Protein AF-A0A9E5DGK9-F1 (afdb_monomer)

Sequence (131 aa):
MGESNEKYISLLPILASVEAIFLTGTFAAGIGTLLFTSFPFSSSLEADMMSLHVSFAMLSAVFGIVLFTASMKFGDRVLKILGSLLFAFIGIAGAGGLTFYGTLDPSFSFMMSLGFFGAYFCVIGYLFYTI

Foldseek 3Di:
DPPVQVVLLVVLLVLLVVLLVLLVQLVVLVVVLVCCVVDVDDPVVNVVSVVSNVVSLVVNQVSLVVQQVSQVPDPDPLSNVLSVQLNVLSVQLVVLVVVCVVPVDCVSVVSNVSSSVSNNVSSVVSNVVSD

Secondary structure (DSSP, 8-state):
--HHHHHHHHHHHHHHHHHHHHHHHHHHHHHHHHHTTTS---HHHHHHHHHHHHHHHHHHHHHHHHHHHHHHTSS-HHHHHHHHHHHHHHHHHHHHHHHHHHH--HHH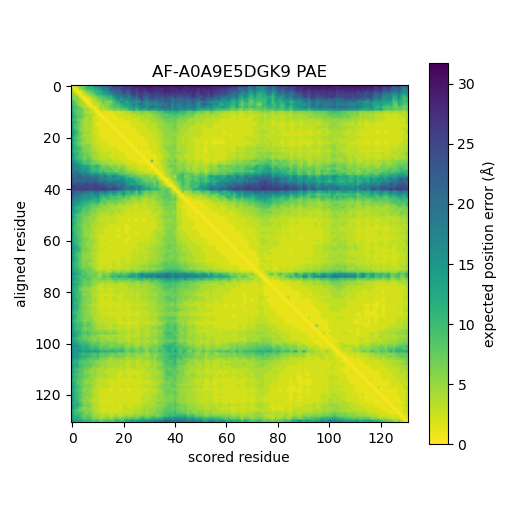HHHHHHHHHHHHHHHHHHHHHH-

Structure (mmCIF, N/CA/C/O backbone):
data_AF-A0A9E5DGK9-F1
#
_entry.id   AF-A0A9E5DGK9-F1
#
loop_
_atom_site.group_PDB
_atom_site.id
_atom_site.type_symbol
_atom_site.label_atom_id
_atom_site.label_alt_id
_atom_site.label_comp_id
_atom_site.label_asym_id
_atom_site.label_entity_id
_atom_site.label_seq_id
_atom_site.pdbx_PDB_ins_code
_atom_site.Cartn_x
_atom_site.Cartn_y
_atom_site.Cartn_z
_atom_site.occupancy
_atom_site.B_iso_or_equiv
_atom_site.auth_seq_id
_atom_site.auth_comp_id
_atom_site.auth_asym_id
_atom_site.auth_atom_id
_atom_site.pdbx_PDB_model_num
ATOM 1 N N . MET A 1 1 ? -9.431 3.873 30.768 1.00 51.44 1 MET A N 1
ATOM 2 C CA . MET A 1 1 ? -9.355 3.042 29.542 1.00 51.44 1 MET A CA 1
ATOM 3 C C . MET A 1 1 ? -10.075 3.665 28.328 1.00 51.44 1 MET A C 1
ATOM 5 O O . MET A 1 1 ? -10.033 3.059 27.270 1.00 51.44 1 MET A O 1
ATOM 9 N N . GLY A 1 2 ? -10.688 4.862 28.435 1.00 53.34 2 GLY A N 1
ATOM 10 C CA . GLY A 1 2 ? -11.443 5.503 27.337 1.00 53.34 2 GLY A CA 1
ATOM 11 C C . GLY A 1 2 ? -10.625 6.384 26.377 1.00 53.34 2 GLY A C 1
ATOM 12 O O . GLY A 1 2 ? -10.843 6.327 25.176 1.00 53.34 2 GLY A O 1
ATOM 13 N N . GLU A 1 3 ? -9.617 7.110 26.868 1.00 48.34 3 GLU A N 1
ATOM 14 C CA . GLU A 1 3 ? -8.863 8.110 26.077 1.00 48.34 3 GLU A CA 1
ATOM 15 C C . GLU A 1 3 ? -7.992 7.515 24.953 1.00 48.34 3 GLU A C 1
ATOM 17 O O . GLU A 1 3 ? -7.789 8.115 23.901 1.00 48.34 3 GLU A O 1
ATOM 22 N N . SER A 1 4 ? -7.478 6.300 25.166 1.00 57.19 4 SER A N 1
ATOM 23 C CA . SER A 1 4 ? -6.695 5.572 24.163 1.00 57.19 4 SER A CA 1
ATOM 24 C C . SER A 1 4 ? -7.545 5.257 22.933 1.00 57.19 4 SER A C 1
ATOM 26 O O . SER A 1 4 ? -7.076 5.406 21.813 1.00 57.19 4 SER A O 1
ATOM 28 N N . ASN A 1 5 ? -8.789 4.816 23.129 1.00 60.44 5 ASN A N 1
ATOM 29 C CA . ASN A 1 5 ? -9.602 4.261 22.050 1.00 60.44 5 ASN A CA 1
ATOM 30 C C . ASN A 1 5 ? -10.052 5.348 21.057 1.00 60.44 5 ASN A C 1
ATOM 32 O O . ASN A 1 5 ? -9.961 5.139 19.853 1.00 60.44 5 ASN A O 1
ATOM 36 N N . GLU A 1 6 ? -10.425 6.539 21.536 1.00 61.72 6 GLU A N 1
ATOM 37 C CA . GLU A 1 6 ? -10.800 7.676 20.672 1.00 61.72 6 GLU A CA 1
ATOM 38 C C . GLU A 1 6 ? -9.642 8.174 19.795 1.00 61.72 6 GLU A C 1
ATOM 40 O O . GLU A 1 6 ? -9.816 8.456 18.605 1.00 61.72 6 GLU A O 1
ATOM 45 N N . LYS A 1 7 ? -8.427 8.232 20.356 1.00 62.94 7 LYS A N 1
ATOM 46 C CA . LYS A 1 7 ? -7.231 8.638 19.606 1.00 62.94 7 LYS A CA 1
ATOM 47 C C . LYS A 1 7 ? -6.919 7.681 18.465 1.00 62.94 7 LYS A C 1
ATOM 49 O O . LYS A 1 7 ? -6.507 8.118 17.400 1.00 62.94 7 LYS A O 1
ATOM 54 N N . TYR A 1 8 ? -7.111 6.382 18.669 1.00 63.22 8 TYR A N 1
ATOM 55 C CA . TYR A 1 8 ? -6.884 5.417 17.602 1.00 63.22 8 TYR A CA 1
ATOM 56 C C . TYR A 1 8 ? -8.030 5.398 16.571 1.00 63.22 8 TYR A C 1
ATOM 58 O O . TYR A 1 8 ? -7.757 5.155 15.395 1.00 63.22 8 TYR A O 1
ATOM 66 N N . ILE A 1 9 ? -9.278 5.702 16.968 1.00 66.75 9 ILE A N 1
ATOM 67 C CA . ILE A 1 9 ? -10.437 5.757 16.048 1.00 66.75 9 ILE A CA 1
ATOM 68 C C . ILE A 1 9 ? -10.265 6.897 15.049 1.00 66.75 9 ILE A C 1
ATOM 70 O O . ILE A 1 9 ? -10.534 6.722 13.870 1.00 66.75 9 ILE A O 1
ATOM 74 N N . SER A 1 10 ? -9.735 8.034 15.495 1.00 73.94 10 SER A N 1
ATOM 75 C CA . SER A 1 10 ? -9.413 9.160 14.609 1.00 73.94 10 SER A CA 1
ATOM 76 C C . SER A 1 10 ? -8.182 8.920 13.723 1.00 73.94 10 SER A C 1
ATOM 78 O O . SER A 1 10 ? -8.046 9.552 12.679 1.00 73.94 10 SER A O 1
ATOM 80 N N . LEU A 1 11 ? -7.287 8.002 14.103 1.00 84.50 11 LEU A N 1
ATOM 81 C CA . LEU A 1 11 ? -5.994 7.799 13.439 1.00 84.50 11 LEU A CA 1
ATOM 82 C C . LEU A 1 11 ? -6.039 6.710 12.353 1.00 84.50 11 LEU A C 1
ATOM 84 O O . LEU A 1 11 ? -5.386 6.851 11.320 1.00 84.50 11 LEU A O 1
ATOM 88 N N . LEU A 1 12 ? -6.840 5.655 12.538 1.00 87.12 12 LEU A N 1
ATOM 89 C CA . LEU A 1 12 ? -7.063 4.614 11.525 1.00 87.12 12 LEU A CA 1
ATOM 90 C C . LEU A 1 12 ? -7.566 5.126 10.165 1.00 87.12 12 LEU A C 1
ATOM 92 O O . LEU A 1 12 ? -6.961 4.742 9.165 1.00 87.12 12 LEU A O 1
ATOM 96 N N . PRO A 1 13 ? -8.608 5.973 10.075 1.00 88.38 13 PRO A N 1
ATOM 97 C CA . PRO A 1 13 ? -9.088 6.465 8.787 1.00 88.38 13 PRO A CA 1
ATOM 98 C C . PRO A 1 13 ? -8.037 7.328 8.083 1.00 88.38 13 PRO A C 1
ATOM 100 O O . PRO A 1 13 ? -7.933 7.286 6.859 1.00 88.38 13 PRO A O 1
ATOM 103 N N . ILE A 1 14 ? -7.198 8.053 8.834 1.00 90.62 14 ILE A N 1
ATOM 104 C CA . ILE A 1 14 ? -6.075 8.818 8.271 1.00 90.62 14 ILE A CA 1
ATOM 105 C C . ILE A 1 14 ? -5.037 7.863 7.675 1.00 90.62 14 ILE A C 1
ATOM 107 O O . ILE A 1 14 ? -4.649 8.027 6.521 1.00 90.62 14 ILE A O 1
ATOM 111 N N . LEU A 1 15 ? -4.616 6.842 8.427 1.00 91.38 15 LEU A N 1
ATOM 112 C CA . LEU A 1 15 ? -3.659 5.843 7.938 1.00 91.38 15 LEU A CA 1
ATOM 113 C C . LEU A 1 15 ? -4.197 5.078 6.724 1.00 91.38 15 LEU A C 1
ATOM 115 O O . LEU A 1 15 ? -3.470 4.894 5.753 1.00 91.38 15 LEU A O 1
ATOM 119 N N . ALA A 1 16 ? -5.468 4.677 6.757 1.00 92.12 16 ALA A N 1
ATOM 120 C CA . ALA A 1 16 ? -6.127 4.012 5.640 1.00 92.12 16 ALA A CA 1
ATOM 121 C C . ALA A 1 16 ? -6.233 4.931 4.413 1.00 92.12 16 ALA A C 1
ATOM 123 O O . ALA A 1 16 ? -6.000 4.485 3.296 1.00 92.12 16 ALA A O 1
ATOM 124 N N . SER A 1 17 ? -6.500 6.226 4.600 1.00 92.88 17 SER A N 1
ATOM 125 C CA . SER A 1 17 ? -6.532 7.193 3.494 1.00 92.88 17 SER A CA 1
ATOM 126 C C . SER A 1 17 ? -5.158 7.355 2.844 1.00 92.88 17 SER A C 1
ATOM 128 O O . SER A 1 17 ? -5.049 7.371 1.620 1.00 92.88 17 SER A O 1
ATOM 130 N N . VAL A 1 18 ? -4.097 7.442 3.651 1.00 94.25 18 VAL A N 1
ATOM 131 C CA . VAL A 1 18 ? -2.720 7.533 3.145 1.00 94.25 18 VAL A CA 1
ATOM 132 C C . VAL A 1 18 ? -2.327 6.256 2.397 1.00 94.25 18 VAL A C 1
ATOM 134 O O . VAL A 1 18 ? -1.802 6.334 1.288 1.00 94.25 18 VAL A O 1
ATOM 137 N N . GLU A 1 19 ? -2.651 5.083 2.942 1.00 93.88 19 GLU A N 1
ATOM 138 C CA . GLU A 1 19 ? -2.396 3.805 2.272 1.00 93.88 19 GLU A CA 1
ATOM 139 C C . GLU A 1 19 ? -3.175 3.679 0.951 1.00 93.88 19 GLU A C 1
ATOM 141 O O . GLU A 1 19 ? -2.635 3.213 -0.053 1.00 93.88 19 GLU A O 1
ATOM 146 N N . ALA A 1 20 ? -4.420 4.167 0.899 1.00 94.00 20 ALA A N 1
ATOM 147 C CA . ALA A 1 20 ? -5.212 4.190 -0.329 1.00 94.00 20 ALA A CA 1
ATOM 148 C C . ALA A 1 20 ? -4.542 5.035 -1.421 1.00 94.00 20 ALA A C 1
ATOM 150 O O . ALA A 1 20 ? -4.549 4.643 -2.591 1.00 94.00 20 ALA A O 1
ATOM 151 N N . ILE A 1 21 ? -3.928 6.166 -1.056 1.00 94.75 21 ILE A N 1
ATOM 152 C CA . ILE A 1 21 ? -3.161 7.002 -1.990 1.00 94.75 21 ILE A CA 1
ATOM 153 C C . ILE A 1 21 ? -1.958 6.225 -2.530 1.00 94.75 21 ILE A C 1
ATOM 155 O O . ILE A 1 21 ? -1.728 6.23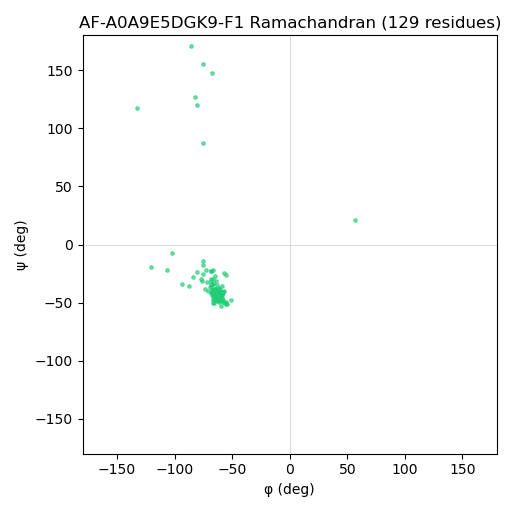5 -3.739 1.00 94.75 21 ILE A O 1
ATOM 159 N N . PHE A 1 22 ? -1.218 5.512 -1.677 1.00 94.81 22 PHE A N 1
ATOM 160 C CA . PHE A 1 22 ? -0.052 4.745 -2.119 1.00 94.81 22 PHE A CA 1
ATOM 161 C C . PHE A 1 22 ? -0.413 3.566 -3.015 1.00 94.81 22 PHE A C 1
ATOM 163 O O . PHE A 1 22 ? 0.214 3.378 -4.060 1.00 94.81 22 PHE A O 1
ATOM 170 N N . LEU A 1 23 ? -1.457 2.813 -2.676 1.00 94.12 23 LEU A N 1
ATOM 171 C CA . LEU A 1 23 ? -1.941 1.734 -3.532 1.00 94.12 23 LEU A CA 1
ATOM 172 C C . LEU A 1 23 ? -2.482 2.270 -4.865 1.00 94.12 23 LEU A C 1
ATOM 174 O O . LEU A 1 23 ? -2.211 1.688 -5.914 1.00 94.12 23 LEU A O 1
ATOM 178 N N . THR A 1 24 ? -3.175 3.415 -4.851 1.00 93.44 24 THR A N 1
ATOM 179 C CA . THR A 1 24 ? -3.640 4.079 -6.081 1.00 93.44 24 THR A CA 1
ATOM 180 C C . THR A 1 24 ? -2.460 4.527 -6.945 1.00 93.44 24 THR A C 1
ATOM 182 O O . THR A 1 24 ? -2.467 4.293 -8.151 1.00 93.44 24 THR A O 1
ATOM 185 N N . GLY A 1 25 ? -1.424 5.121 -6.344 1.00 90.50 25 GLY A N 1
ATOM 186 C CA . GLY A 1 25 ? -0.196 5.511 -7.041 1.00 90.50 25 GLY A CA 1
ATOM 187 C C . GLY A 1 25 ? 0.531 4.313 -7.651 1.00 90.50 25 GLY A C 1
ATOM 188 O O . GLY A 1 25 ? 0.896 4.347 -8.825 1.00 90.50 25 GLY A O 1
ATOM 189 N N . THR A 1 26 ? 0.649 3.217 -6.895 1.00 91.81 26 THR A N 1
ATOM 190 C CA . THR A 1 26 ? 1.226 1.948 -7.371 1.00 91.81 26 THR A CA 1
ATOM 191 C C . THR A 1 26 ? 0.460 1.423 -8.585 1.00 91.81 26 THR A C 1
ATOM 193 O O . THR A 1 26 ? 1.062 1.075 -9.601 1.00 91.81 2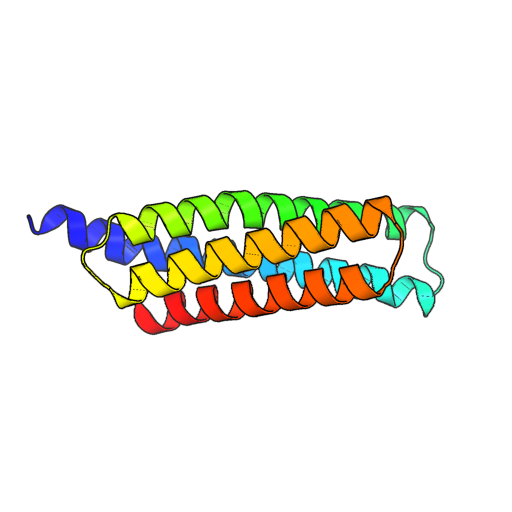6 THR A O 1
ATOM 196 N N . PHE A 1 27 ? -0.873 1.405 -8.511 1.00 89.44 27 PHE A N 1
ATOM 197 C CA . PHE A 1 27 ? -1.736 0.935 -9.591 1.00 89.44 27 PHE A CA 1
ATOM 198 C C . PHE A 1 27 ? -1.658 1.828 -10.835 1.00 89.44 27 PHE A C 1
ATOM 200 O O . PHE A 1 27 ? -1.472 1.324 -11.940 1.00 89.44 27 PHE A O 1
ATOM 207 N N . ALA A 1 28 ? -1.736 3.151 -10.665 1.00 89.31 28 ALA A N 1
ATOM 208 C CA . ALA A 1 28 ? -1.642 4.109 -11.764 1.00 89.31 28 ALA A CA 1
ATOM 209 C C . ALA A 1 28 ? -0.294 4.007 -12.492 1.00 89.31 28 ALA A C 1
ATOM 211 O O . ALA A 1 28 ? -0.257 3.966 -13.720 1.00 89.31 28 ALA A O 1
ATOM 212 N N . ALA A 1 29 ? 0.802 3.888 -11.740 1.00 87.62 29 ALA A N 1
ATOM 213 C CA . ALA A 1 29 ? 2.134 3.682 -12.296 1.00 87.62 29 ALA A CA 1
ATOM 214 C C . ALA A 1 29 ? 2.251 2.341 -13.030 1.00 87.62 29 ALA A C 1
ATOM 216 O O . ALA A 1 29 ? 2.807 2.291 -14.121 1.00 87.62 29 ALA A O 1
ATOM 217 N N . GLY A 1 30 ? 1.669 1.272 -12.474 1.00 83.88 30 GLY A N 1
ATOM 218 C CA . GLY A 1 30 ? 1.645 -0.053 -13.098 1.00 83.88 30 GLY A CA 1
ATOM 219 C C . GLY A 1 30 ? 0.814 -0.111 -14.386 1.00 83.88 30 GLY A C 1
ATOM 220 O O . GLY A 1 30 ? 1.179 -0.803 -15.327 1.00 83.88 30 GLY A O 1
ATOM 221 N N . ILE A 1 31 ? -0.281 0.646 -14.486 1.00 82.38 31 ILE A N 1
ATOM 222 C CA . ILE A 1 31 ? -0.983 0.822 -15.770 1.00 82.38 31 ILE A CA 1
ATOM 223 C C . ILE A 1 31 ? -0.125 1.640 -16.732 1.00 82.38 31 ILE A C 1
ATOM 225 O O . ILE A 1 31 ? -0.040 1.305 -17.913 1.00 82.38 31 ILE A O 1
ATOM 229 N N . GLY A 1 32 ? 0.522 2.694 -16.229 1.00 78.94 32 GLY A N 1
ATOM 230 C CA . GLY A 1 32 ? 1.449 3.512 -17.001 1.00 78.94 32 GLY A CA 1
ATOM 231 C C . GLY A 1 32 ? 2.490 2.654 -17.712 1.00 78.94 32 GLY A C 1
ATOM 232 O O . GLY A 1 32 ? 2.645 2.789 -18.921 1.00 78.94 32 GLY A O 1
ATOM 233 N N . THR A 1 33 ? 3.113 1.708 -17.002 1.00 73.31 33 THR A N 1
ATOM 234 C CA . THR A 1 33 ? 4.129 0.797 -17.558 1.00 73.31 33 THR A CA 1
ATOM 235 C C . THR A 1 33 ? 3.574 -0.116 -18.660 1.00 73.31 33 THR A C 1
ATOM 237 O O . THR A 1 33 ? 4.251 -0.360 -19.657 1.00 73.31 33 THR A O 1
ATOM 240 N N . LEU A 1 34 ? 2.312 -0.551 -18.563 1.00 72.62 34 LEU A N 1
ATOM 241 C CA . LEU A 1 34 ? 1.652 -1.343 -19.610 1.00 72.62 34 LEU A CA 1
ATOM 242 C C . LEU A 1 34 ? 1.383 -0.533 -20.886 1.00 72.62 34 LEU A C 1
ATOM 244 O O . LEU A 1 34 ? 1.511 -1.066 -21.991 1.00 72.62 34 LEU A O 1
ATOM 248 N N . LEU A 1 35 ? 1.044 0.753 -20.759 1.00 69.62 35 LEU A N 1
ATOM 249 C CA . LEU A 1 35 ? 0.734 1.614 -21.905 1.00 69.62 35 LEU A CA 1
ATOM 250 C C . LEU A 1 35 ? 1.948 1.869 -22.815 1.00 69.62 35 LEU A C 1
ATOM 252 O O . LEU A 1 35 ? 1.747 2.123 -24.003 1.00 69.62 35 LEU A O 1
ATOM 256 N N . PHE A 1 36 ? 3.186 1.716 -22.328 1.00 63.88 36 PHE A N 1
ATOM 257 C CA . PHE A 1 36 ? 4.399 1.848 -23.157 1.00 63.88 36 PHE A CA 1
ATOM 258 C C . PHE A 1 36 ? 4.521 0.774 -24.236 1.00 63.88 36 PHE A C 1
ATOM 260 O O . PHE A 1 36 ? 5.096 1.025 -25.291 1.00 63.88 36 PHE A O 1
ATOM 267 N N . THR A 1 37 ? 3.930 -0.404 -24.023 1.00 60.72 37 THR A N 1
ATOM 268 C CA . THR A 1 37 ? 3.884 -1.444 -25.065 1.00 60.72 37 THR A CA 1
ATOM 269 C C . THR A 1 37 ? 2.989 -1.048 -26.243 1.00 60.72 37 THR A C 1
ATOM 271 O O . T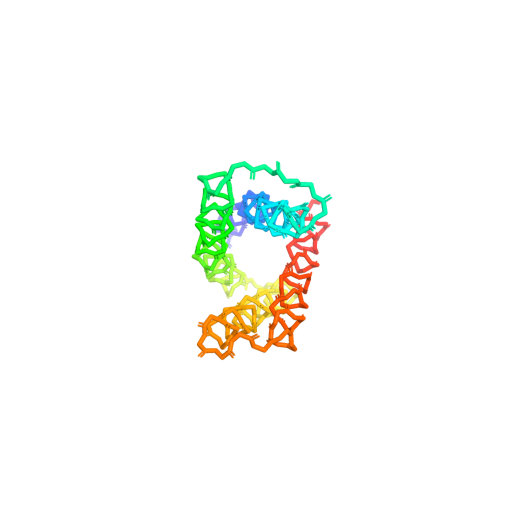HR A 1 37 ? 3.159 -1.559 -27.347 1.00 60.72 37 THR A O 1
ATOM 274 N N . SER A 1 38 ? 2.041 -0.131 -26.015 1.00 63.09 38 SER A N 1
ATOM 275 C CA . SER A 1 38 ? 1.030 0.296 -26.991 1.00 63.09 38 SER A CA 1
ATOM 276 C C . SER A 1 38 ? 1.283 1.698 -27.560 1.00 63.09 38 SER A C 1
ATOM 278 O O . SER A 1 38 ? 0.807 2.005 -28.651 1.00 63.09 38 SER A O 1
ATOM 280 N N . PHE A 1 39 ? 2.045 2.542 -26.857 1.00 63.31 39 PHE A N 1
ATOM 281 C CA . PHE A 1 39 ? 2.393 3.900 -27.272 1.00 63.31 39 PHE A CA 1
ATOM 282 C C . PHE A 1 39 ? 3.900 4.135 -27.079 1.00 63.31 39 PHE A C 1
ATOM 284 O O . PHE A 1 39 ? 4.375 4.081 -25.944 1.00 63.31 39 PHE A O 1
ATOM 291 N N . PRO A 1 40 ? 4.670 4.408 -28.150 1.00 58.41 40 PRO A N 1
ATOM 292 C CA . PRO A 1 40 ? 6.117 4.568 -28.057 1.00 58.41 40 PRO A CA 1
ATOM 293 C C . PRO A 1 40 ? 6.468 5.925 -27.429 1.00 58.41 40 PRO A C 1
ATOM 295 O O . PRO A 1 40 ? 6.651 6.926 -28.122 1.00 58.41 40 PRO A O 1
ATOM 298 N N . PHE A 1 41 ? 6.544 5.965 -26.102 1.00 61.38 41 PHE A N 1
ATOM 299 C CA . PHE A 1 41 ? 7.185 7.048 -25.354 1.00 61.38 41 PHE A CA 1
ATOM 300 C C . PHE A 1 41 ? 8.702 6.787 -25.231 1.00 61.38 41 PHE A C 1
ATOM 302 O O . PHE A 1 41 ? 9.193 5.724 -25.606 1.00 61.38 41 PHE A O 1
ATOM 309 N N . SER A 1 42 ? 9.478 7.759 -24.739 1.00 75.25 42 SER A N 1
ATOM 310 C CA . SER A 1 42 ? 10.930 7.597 -24.578 1.00 75.25 42 SER A CA 1
ATOM 311 C C . SER A 1 42 ? 11.280 6.563 -23.499 1.00 75.25 42 SER A C 1
ATOM 313 O O . SER A 1 42 ? 10.601 6.465 -22.478 1.00 75.25 42 SER A O 1
ATOM 315 N N . SER A 1 43 ? 12.397 5.851 -23.677 1.00 71.44 43 SER A N 1
ATOM 316 C CA . SER A 1 43 ? 12.919 4.860 -22.716 1.00 71.44 43 SER A CA 1
ATOM 317 C C . SER A 1 43 ? 13.179 5.427 -21.313 1.00 71.44 43 SER A C 1
ATOM 319 O O . SER A 1 43 ? 13.131 4.698 -20.326 1.00 71.44 43 SER A O 1
ATOM 321 N N . SER A 1 44 ? 13.415 6.737 -21.203 1.00 79.81 44 SER A N 1
ATOM 322 C CA . SER A 1 44 ? 13.514 7.436 -19.917 1.00 79.81 44 SER A CA 1
ATOM 323 C C . SER A 1 44 ? 12.197 7.411 -19.137 1.00 79.81 44 SER A C 1
ATOM 325 O O . SER A 1 44 ? 12.196 7.221 -17.929 1.00 79.81 44 SER A O 1
ATOM 327 N N . LEU A 1 45 ? 11.069 7.562 -19.833 1.00 76.62 45 LEU A N 1
ATOM 328 C CA . LEU A 1 45 ? 9.745 7.691 -19.230 1.00 76.62 45 LEU A CA 1
ATOM 329 C C . LEU A 1 45 ? 9.234 6.321 -18.745 1.00 76.62 45 LEU A C 1
ATOM 331 O O . LEU A 1 45 ? 8.576 6.236 -17.712 1.00 76.62 45 LEU A O 1
ATOM 335 N N . GLU A 1 46 ? 9.615 5.239 -19.430 1.00 78.12 46 GLU A N 1
ATOM 336 C CA . GLU A 1 46 ? 9.379 3.861 -18.976 1.00 78.12 46 GLU A CA 1
ATOM 337 C C . GLU A 1 46 ? 10.126 3.562 -17.665 1.00 78.12 46 GLU A C 1
ATOM 339 O O . GLU A 1 46 ? 9.532 3.069 -16.702 1.00 78.12 46 GLU A O 1
ATOM 344 N N . ALA A 1 47 ? 11.414 3.919 -17.598 1.00 80.25 47 ALA A N 1
ATOM 345 C CA . ALA A 1 47 ? 12.226 3.749 -16.395 1.00 80.25 47 ALA A CA 1
ATOM 346 C C . ALA A 1 47 ? 11.688 4.574 -15.211 1.00 80.25 47 ALA A C 1
ATOM 348 O O . ALA A 1 47 ? 11.605 4.058 -14.093 1.00 80.25 47 ALA A O 1
ATOM 349 N N . ASP A 1 48 ? 11.257 5.814 -15.461 1.00 84.94 48 ASP A N 1
ATOM 350 C CA . ASP A 1 48 ? 10.655 6.682 -14.444 1.00 84.94 48 ASP A CA 1
ATOM 351 C C . ASP A 1 48 ? 9.342 6.096 -13.902 1.00 84.94 48 ASP A C 1
ATOM 353 O O . ASP A 1 48 ? 9.135 6.062 -12.688 1.00 84.94 48 ASP A O 1
ATOM 357 N N . MET A 1 49 ? 8.462 5.576 -14.767 1.00 85.50 49 MET A N 1
ATOM 358 C CA . MET A 1 49 ? 7.197 4.961 -14.339 1.00 85.50 49 MET A CA 1
ATOM 359 C C . MET A 1 49 ? 7.410 3.660 -13.563 1.00 85.50 49 MET A C 1
ATOM 361 O O . MET A 1 49 ? 6.737 3.430 -12.557 1.00 85.50 49 MET A O 1
ATOM 365 N N . MET A 1 50 ? 8.375 2.834 -13.973 1.00 84.44 50 MET A N 1
ATOM 366 C CA . MET A 1 50 ? 8.761 1.636 -13.221 1.00 84.44 50 MET A CA 1
ATOM 367 C C . MET A 1 50 ? 9.336 1.996 -11.846 1.00 84.44 50 MET A C 1
ATOM 369 O O . MET A 1 50 ? 8.957 1.396 -10.840 1.00 84.44 50 MET A O 1
ATOM 373 N N . SER A 1 51 ? 10.206 3.008 -11.777 1.00 88.75 51 SER A N 1
ATOM 374 C CA . SER A 1 51 ? 10.754 3.512 -10.513 1.00 88.75 51 SER A CA 1
ATOM 375 C C . SER A 1 51 ? 9.655 4.044 -9.590 1.00 88.75 51 SER A C 1
ATOM 377 O O . SER A 1 51 ? 9.643 3.749 -8.390 1.00 88.75 51 SER A O 1
ATOM 379 N N . LEU A 1 52 ? 8.686 4.769 -10.151 1.00 90.19 52 LEU A N 1
ATOM 380 C CA . LEU A 1 52 ? 7.541 5.300 -9.422 1.00 90.19 52 LEU A CA 1
ATOM 381 C C . LEU A 1 52 ? 6.643 4.170 -8.894 1.00 90.19 52 LEU A C 1
ATOM 383 O O . LEU A 1 52 ? 6.287 4.186 -7.717 1.00 90.19 52 LEU A O 1
ATOM 387 N N . HIS A 1 53 ? 6.360 3.145 -9.706 1.00 91.50 53 HIS A N 1
ATOM 388 C CA . HIS A 1 53 ? 5.618 1.953 -9.280 1.00 91.50 53 HIS A CA 1
ATOM 389 C C . HIS A 1 53 ? 6.281 1.263 -8.081 1.00 91.50 53 HIS A C 1
ATOM 391 O O . HIS A 1 53 ? 5.627 1.035 -7.063 1.00 91.50 53 HIS A O 1
ATOM 397 N N . VAL A 1 54 ? 7.588 0.990 -8.163 1.00 90.06 54 VAL A N 1
ATOM 398 C CA . VAL A 1 54 ? 8.338 0.342 -7.073 1.00 90.06 54 VAL A CA 1
ATOM 399 C C . VAL A 1 54 ? 8.371 1.222 -5.821 1.00 90.06 54 VAL A C 1
ATOM 401 O O . VAL A 1 54 ? 8.187 0.721 -4.714 1.00 90.06 54 VAL A O 1
ATOM 404 N N . SER A 1 55 ? 8.542 2.536 -5.975 1.00 93.19 55 SER A N 1
ATOM 405 C CA . SER A 1 55 ? 8.570 3.474 -4.846 1.00 93.19 55 SER A CA 1
ATOM 406 C C . SER A 1 55 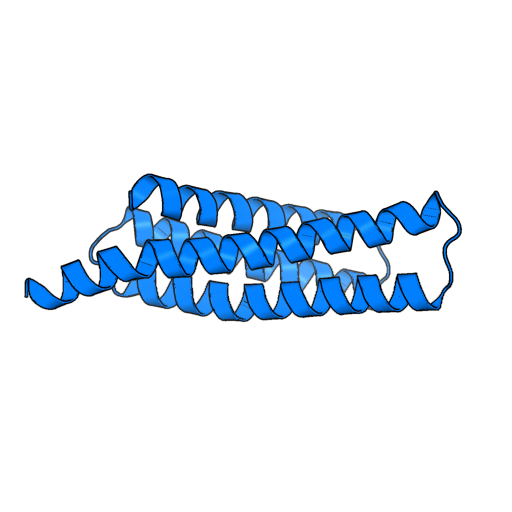? 7.242 3.490 -4.085 1.00 93.19 55 SER A C 1
ATOM 408 O O . SER A 1 55 ? 7.229 3.397 -2.857 1.00 93.19 55 SER A O 1
ATOM 410 N N . PHE A 1 56 ? 6.114 3.547 -4.799 1.00 94.25 56 PHE A N 1
ATOM 411 C CA . PHE A 1 56 ? 4.793 3.475 -4.176 1.00 94.25 56 PHE A CA 1
ATOM 412 C C . PHE A 1 56 ? 4.501 2.096 -3.573 1.00 94.25 56 PHE A C 1
ATOM 414 O O . PHE A 1 56 ? 3.932 2.032 -2.484 1.00 94.25 56 PHE A O 1
ATOM 421 N N . ALA A 1 57 ? 4.964 1.012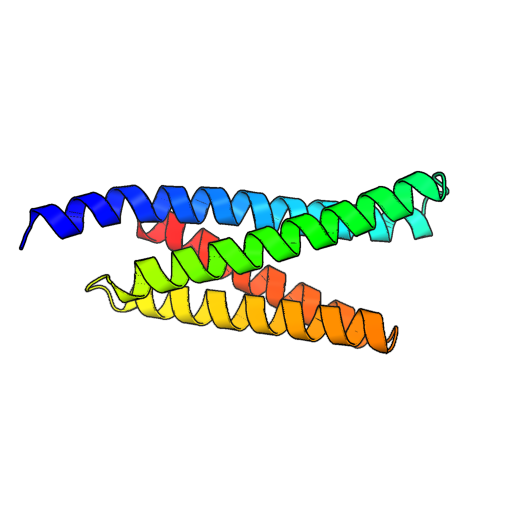 -4.201 1.00 92.38 57 ALA A N 1
ATOM 422 C CA . ALA A 1 57 ? 4.856 -0.331 -3.637 1.00 92.38 57 ALA A CA 1
ATOM 423 C C . ALA A 1 57 ? 5.627 -0.461 -2.310 1.00 92.38 57 ALA A C 1
ATOM 425 O O . ALA A 1 57 ? 5.120 -1.049 -1.356 1.00 92.38 57 ALA A O 1
ATOM 426 N N . MET A 1 58 ? 6.825 0.129 -2.208 1.00 93.25 58 MET A N 1
ATOM 427 C CA . MET A 1 58 ? 7.592 0.155 -0.955 1.00 93.25 58 MET A CA 1
ATOM 428 C C . MET A 1 58 ? 6.916 1.012 0.120 1.00 93.25 58 MET A C 1
ATOM 430 O O . MET A 1 58 ? 6.866 0.605 1.281 1.00 93.25 58 MET A O 1
ATOM 434 N N . LEU A 1 59 ? 6.371 2.175 -0.252 1.00 94.81 59 LEU A N 1
ATOM 435 C CA . LEU A 1 59 ? 5.606 3.018 0.672 1.00 94.81 59 LEU A CA 1
ATOM 436 C C . LEU A 1 59 ? 4.365 2.290 1.198 1.00 94.81 59 LEU A C 1
ATOM 438 O O . LEU A 1 59 ? 4.148 2.289 2.408 1.00 94.81 59 LEU A O 1
ATOM 442 N N . SER A 1 60 ? 3.621 1.614 0.318 1.00 94.44 60 SER A N 1
ATOM 443 C CA . SER A 1 60 ? 2.487 0.760 0.688 1.00 94.44 60 SER A CA 1
ATOM 444 C C . SER A 1 60 ? 2.919 -0.386 1.603 1.00 94.44 60 SER A C 1
ATOM 446 O O . SER A 1 60 ? 2.277 -0.649 2.613 1.00 94.44 60 SER A O 1
ATOM 448 N N . ALA A 1 61 ? 4.068 -1.022 1.358 1.00 93.31 61 ALA A N 1
ATOM 449 C CA . ALA A 1 61 ? 4.568 -2.058 2.259 1.00 93.31 61 ALA A CA 1
ATOM 450 C C . ALA A 1 61 ? 4.827 -1.528 3.680 1.00 93.31 61 ALA A C 1
ATOM 452 O O . ALA A 1 61 ? 4.436 -2.157 4.667 1.00 93.31 61 ALA A O 1
ATOM 453 N N . VAL A 1 62 ? 5.446 -0.350 3.798 1.00 94.00 62 VAL A N 1
ATOM 454 C CA . VAL A 1 62 ? 5.708 0.287 5.095 1.00 94.00 62 VAL A CA 1
ATOM 455 C C . VAL A 1 62 ? 4.404 0.701 5.778 1.00 94.00 62 VAL A C 1
ATOM 457 O O . VAL A 1 62 ? 4.189 0.369 6.945 1.00 94.00 62 VAL A O 1
ATOM 460 N N . PHE A 1 63 ? 3.516 1.401 5.075 1.00 92.75 63 PHE A N 1
ATOM 461 C CA . PHE A 1 63 ? 2.270 1.894 5.662 1.00 92.75 63 PHE A CA 1
ATOM 462 C C . PHE A 1 63 ? 1.254 0.786 5.931 1.00 92.75 63 PHE A C 1
ATOM 464 O O . PHE A 1 63 ? 0.578 0.829 6.957 1.00 92.75 63 PHE A O 1
ATOM 471 N N . GLY A 1 64 ? 1.228 -0.266 5.120 1.00 90.88 64 GLY A N 1
ATOM 472 C CA . GLY A 1 64 ? 0.491 -1.491 5.392 1.00 90.88 64 GLY A CA 1
ATOM 473 C C . GLY A 1 64 ? 0.905 -2.152 6.707 1.00 90.88 64 GLY A C 1
ATOM 474 O O . GLY A 1 64 ? 0.041 -2.557 7.485 1.00 90.88 64 GLY A O 1
ATOM 475 N N . ILE A 1 65 ? 2.207 -2.190 7.025 1.00 93.12 65 ILE A N 1
ATOM 476 C CA . ILE A 1 65 ? 2.703 -2.669 8.330 1.00 93.12 65 ILE A CA 1
ATOM 477 C C . ILE A 1 65 ? 2.261 -1.737 9.463 1.00 93.12 65 ILE A C 1
ATOM 479 O O . ILE A 1 65 ? 1.865 -2.208 10.535 1.00 93.12 65 ILE A O 1
ATOM 483 N N . VAL A 1 66 ? 2.309 -0.421 9.249 1.00 92.81 66 VAL A N 1
ATOM 484 C CA . VAL A 1 66 ? 1.852 0.564 10.242 1.00 92.81 66 VAL A CA 1
ATOM 485 C C . VAL A 1 66 ? 0.356 0.394 10.521 1.00 92.81 66 VAL A C 1
ATOM 487 O O . VAL A 1 66 ? -0.037 0.318 11.687 1.00 92.81 66 VAL A O 1
ATOM 490 N N . LEU A 1 67 ? -0.470 0.261 9.481 1.00 91.19 67 LEU A N 1
ATOM 491 C CA . LEU A 1 67 ? -1.917 0.072 9.587 1.00 91.19 67 LEU A CA 1
ATOM 492 C C . LEU A 1 67 ? -2.265 -1.282 10.223 1.00 91.19 67 LEU A C 1
ATOM 494 O O . LEU A 1 67 ? -3.093 -1.337 11.133 1.00 91.19 67 LEU A O 1
ATOM 498 N N . PHE A 1 68 ? -1.561 -2.355 9.850 1.00 92.94 68 PHE A N 1
ATOM 499 C CA . PHE A 1 68 ? -1.641 -3.651 10.527 1.00 92.94 68 PHE A CA 1
ATOM 500 C C . PHE A 1 68 ? -1.336 -3.514 12.023 1.00 92.94 68 PHE A C 1
ATOM 502 O O . PHE A 1 68 ? -2.141 -3.915 12.864 1.00 92.94 68 PHE A O 1
ATOM 509 N N . THR A 1 69 ? -0.221 -2.881 12.380 1.00 91.12 69 THR A N 1
ATOM 510 C CA . THR A 1 69 ? 0.188 -2.720 13.781 1.00 91.12 69 THR A CA 1
ATOM 511 C C . THR A 1 69 ? -0.816 -1.876 14.570 1.00 91.12 69 THR A C 1
ATOM 513 O O . THR A 1 69 ? -1.132 -2.201 15.716 1.00 91.12 69 THR A O 1
ATOM 516 N N . ALA A 1 70 ? -1.356 -0.815 13.963 1.00 88.69 70 ALA A N 1
ATOM 517 C CA . ALA A 1 70 ? -2.408 0.004 14.558 1.00 88.69 70 ALA A CA 1
ATOM 518 C C . ALA A 1 70 ? -3.686 -0.815 14.808 1.00 88.69 70 ALA A C 1
ATOM 520 O O . ALA A 1 70 ? -4.265 -0.742 15.891 1.00 88.69 70 ALA A O 1
ATOM 521 N N . SER A 1 71 ? -4.078 -1.664 13.857 1.00 88.81 71 SER A N 1
ATOM 522 C CA . SER A 1 71 ? -5.258 -2.526 13.978 1.00 88.81 71 SER A CA 1
ATOM 523 C C . SER A 1 71 ? -5.131 -3.607 15.050 1.00 88.81 71 SER A C 1
ATOM 525 O O . SER A 1 71 ? -6.099 -3.919 15.741 1.00 88.81 71 SER A O 1
ATOM 527 N N . MET A 1 72 ? -3.924 -4.141 15.262 1.00 88.19 72 MET A N 1
ATOM 528 C CA . MET A 1 72 ? -3.670 -5.143 16.301 1.00 88.19 72 MET A CA 1
ATOM 529 C C . MET A 1 72 ? -3.830 -4.566 17.708 1.00 88.19 72 MET A C 1
ATOM 531 O O . MET A 1 72 ? -4.230 -5.284 18.628 1.00 88.19 72 MET A O 1
ATOM 535 N N . LYS A 1 73 ? -3.561 -3.266 17.869 1.00 85.19 73 LYS A N 1
ATOM 536 C CA . LYS A 1 73 ? -3.739 -2.547 19.137 1.00 85.19 73 LYS A CA 1
ATOM 537 C C . LYS A 1 73 ? -5.202 -2.237 19.455 1.00 85.19 73 LYS A C 1
ATOM 539 O O . LYS A 1 73 ? -5.502 -1.910 20.601 1.00 85.19 73 LYS A O 1
ATOM 544 N N . PHE A 1 74 ? -6.110 -2.367 18.490 1.00 75.69 74 PHE A N 1
ATOM 545 C CA . PHE A 1 74 ? -7.536 -2.172 18.724 1.00 75.69 74 PHE A CA 1
ATOM 546 C C . PHE A 1 74 ? -8.190 -3.346 19.455 1.00 75.69 74 PHE A C 1
ATOM 548 O O . PHE A 1 74 ? -7.741 -4.487 19.386 1.00 75.69 74 PHE A O 1
ATOM 555 N N . GLY A 1 75 ? -9.295 -3.083 20.152 1.00 70.19 75 GLY A N 1
ATOM 556 C CA . GLY A 1 75 ? -10.140 -4.137 20.725 1.00 70.19 75 GLY A CA 1
ATOM 557 C C . GLY A 1 75 ? -11.010 -4.860 19.690 1.00 70.19 75 GLY A C 1
ATOM 558 O O . GLY A 1 75 ? -11.489 -5.958 19.960 1.00 70.19 75 GLY A O 1
ATOM 559 N N . ASP A 1 76 ? -11.191 -4.271 18.506 1.00 84.25 76 ASP A N 1
ATOM 560 C CA . ASP A 1 76 ? -12.144 -4.735 17.500 1.00 84.25 76 ASP A CA 1
ATOM 561 C C . ASP A 1 76 ? -11.590 -5.891 16.650 1.00 84.25 76 ASP A C 1
ATO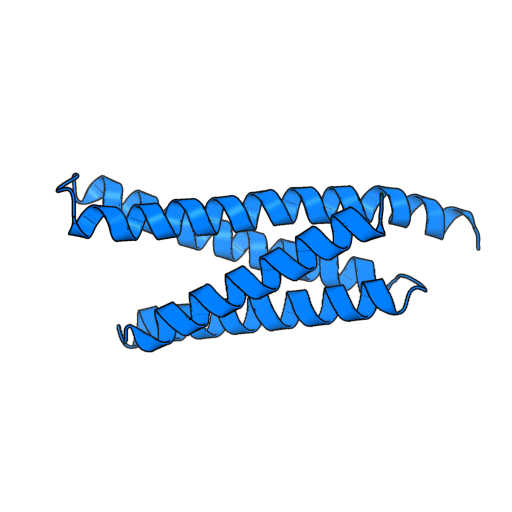M 563 O O . ASP A 1 76 ? -10.508 -5.813 16.061 1.00 84.25 76 ASP A O 1
ATOM 567 N N . ARG A 1 77 ? -12.352 -6.986 16.578 1.00 88.44 77 ARG A N 1
ATOM 568 C CA . ARG A 1 77 ? -11.989 -8.185 15.816 1.00 88.44 77 ARG A CA 1
ATOM 569 C C . ARG A 1 77 ? -12.013 -7.947 14.303 1.00 88.44 77 ARG A C 1
ATOM 571 O O . ARG A 1 77 ? -11.194 -8.539 13.606 1.00 88.44 77 ARG A O 1
ATOM 578 N N . VAL A 1 78 ? -12.919 -7.111 13.801 1.00 88.06 78 VAL A N 1
ATOM 579 C CA . VAL A 1 78 ? -13.070 -6.819 12.368 1.00 88.06 78 VAL A CA 1
ATOM 580 C C . VAL A 1 78 ? -11.846 -6.068 11.859 1.00 88.06 78 VAL A C 1
ATOM 582 O O . VAL A 1 78 ? -11.228 -6.496 10.885 1.00 88.06 78 VAL A O 1
ATOM 585 N N . LEU A 1 79 ? -11.427 -5.023 12.578 1.00 89.19 79 LEU A N 1
ATOM 586 C CA . LEU A 1 79 ? -10.221 -4.257 12.253 1.00 89.19 79 LEU A CA 1
ATOM 587 C C . LEU A 1 79 ? -8.977 -5.152 12.262 1.00 89.19 79 LEU A C 1
ATOM 589 O O . LEU A 1 79 ? -8.183 -5.113 11.330 1.00 89.19 79 LEU A O 1
ATOM 593 N N . LYS A 1 80 ? -8.843 -6.048 13.245 1.00 90.50 80 LYS A N 1
ATOM 594 C CA . LYS A 1 80 ? -7.735 -7.017 13.261 1.00 90.50 80 LYS A CA 1
ATOM 595 C C . LYS A 1 80 ? -7.713 -7.916 12.029 1.00 90.50 80 LYS A C 1
ATOM 597 O O . LYS A 1 80 ? -6.648 -8.158 11.469 1.00 90.50 80 LYS A O 1
ATOM 602 N N . ILE A 1 81 ? -8.870 -8.422 11.607 1.00 92.94 81 ILE A N 1
ATOM 603 C CA . ILE A 1 81 ? -8.964 -9.275 10.416 1.00 92.94 81 ILE A CA 1
ATOM 604 C C . ILE A 1 81 ? -8.577 -8.480 9.165 1.00 92.94 81 ILE A C 1
ATOM 606 O O . ILE A 1 81 ? -7.748 -8.953 8.391 1.00 92.94 81 ILE A O 1
ATOM 610 N N . LEU A 1 82 ? -9.110 -7.265 9.003 1.00 92.81 82 LEU A N 1
ATOM 611 C CA . LEU A 1 82 ? -8.771 -6.381 7.885 1.00 92.81 82 LEU A CA 1
ATOM 612 C C . LEU A 1 82 ? -7.270 -6.071 7.837 1.00 92.81 82 LEU A C 1
ATOM 614 O O . LEU A 1 82 ? -6.675 -6.085 6.765 1.00 92.81 82 LEU A O 1
ATOM 618 N N . GLY A 1 83 ? -6.636 -5.837 8.989 1.00 91.81 83 GLY A N 1
ATOM 619 C CA . GLY A 1 83 ? -5.197 -5.580 9.071 1.00 91.81 83 GLY A CA 1
ATOM 620 C C . GLY A 1 83 ? -4.361 -6.790 8.685 1.00 91.81 83 GLY A C 1
ATOM 621 O O . GLY A 1 83 ? -3.411 -6.661 7.917 1.00 91.81 83 GLY A O 1
ATOM 622 N N . SER A 1 84 ? -4.713 -7.971 9.194 1.00 94.25 84 SER A N 1
ATOM 623 C CA . SER A 1 84 ? -4.010 -9.212 8.855 1.00 94.25 84 SER A CA 1
ATOM 624 C C . SER A 1 84 ? -4.136 -9.552 7.371 1.00 94.25 84 SER A C 1
ATOM 626 O O . SER A 1 84 ? -3.153 -9.958 6.754 1.00 94.25 84 SER A O 1
ATOM 628 N N . LEU A 1 85 ? -5.324 -9.361 6.788 1.00 95.88 85 LEU A N 1
ATOM 629 C CA . LEU A 1 85 ? -5.543 -9.553 5.354 1.00 95.88 85 LEU A CA 1
ATOM 630 C C . LEU A 1 85 ? -4.743 -8.545 4.529 1.00 95.88 85 LEU A C 1
ATOM 632 O O . LEU A 1 85 ? -4.072 -8.953 3.587 1.00 95.88 85 LEU A O 1
ATOM 636 N N . LEU A 1 86 ? -4.745 -7.264 4.911 1.00 95.56 86 LEU A N 1
ATOM 637 C CA . LEU A 1 86 ? -3.938 -6.234 4.256 1.00 95.56 86 LEU A CA 1
ATOM 638 C C . LEU A 1 86 ? -2.456 -6.622 4.223 1.00 95.56 86 LEU A C 1
ATOM 640 O O . LEU A 1 86 ? -1.840 -6.626 3.159 1.00 95.56 86 LEU A O 1
ATOM 644 N N . PHE A 1 87 ? -1.901 -6.999 5.376 1.00 94.88 87 PHE A N 1
ATOM 645 C CA . PHE A 1 87 ? -0.510 -7.429 5.481 1.00 94.88 87 PHE A CA 1
ATOM 646 C C . PHE A 1 87 ? -0.220 -8.653 4.599 1.00 94.88 87 PHE A C 1
ATOM 648 O O . PHE A 1 87 ? 0.782 -8.677 3.885 1.00 94.88 87 PHE A O 1
ATOM 655 N N . ALA A 1 88 ? -1.114 -9.647 4.594 1.00 96.31 88 ALA A N 1
ATOM 656 C CA . ALA A 1 88 ? -0.972 -10.829 3.750 1.00 96.31 88 ALA A CA 1
ATOM 657 C C . ALA A 1 88 ? -0.997 -10.478 2.253 1.00 96.31 88 ALA A C 1
ATOM 659 O O . ALA A 1 88 ? -0.152 -10.953 1.500 1.00 96.31 88 ALA A O 1
ATOM 660 N N . PHE A 1 89 ? -1.922 -9.620 1.821 1.00 97.00 89 PHE A N 1
ATOM 661 C CA . PHE A 1 89 ? -2.049 -9.205 0.424 1.00 97.00 89 PHE A CA 1
ATOM 662 C C . PHE A 1 89 ? -0.858 -8.382 -0.068 1.00 97.00 89 PHE A C 1
ATOM 664 O O . PHE A 1 89 ? -0.369 -8.625 -1.169 1.00 97.00 89 PHE A O 1
ATOM 671 N N . ILE A 1 90 ? -0.336 -7.478 0.761 1.00 95.19 90 ILE A N 1
ATOM 672 C CA . ILE A 1 90 ? 0.913 -6.758 0.482 1.00 95.19 90 ILE A CA 1
ATOM 673 C C . ILE A 1 90 ? 2.091 -7.736 0.400 1.00 95.19 90 ILE A C 1
ATOM 675 O O . ILE A 1 90 ? 2.928 -7.617 -0.492 1.00 95.19 90 ILE A O 1
ATOM 679 N N . GLY A 1 91 ? 2.141 -8.742 1.278 1.00 94.19 91 GLY A N 1
ATOM 680 C CA . GLY A 1 91 ? 3.145 -9.806 1.218 1.00 94.19 91 GLY A CA 1
ATOM 681 C C . GLY A 1 91 ? 3.082 -10.607 -0.086 1.00 94.19 91 GLY A C 1
ATOM 682 O O . GLY A 1 91 ? 4.114 -10.841 -0.712 1.00 94.19 91 GLY A O 1
ATOM 683 N N . ILE A 1 92 ? 1.876 -10.972 -0.536 1.00 94.75 92 ILE A N 1
ATOM 684 C CA . ILE A 1 92 ? 1.649 -11.631 -1.833 1.00 94.75 92 ILE A CA 1
ATOM 685 C C . ILE A 1 92 ? 2.090 -10.717 -2.981 1.00 94.75 92 ILE A C 1
ATOM 687 O O . ILE A 1 92 ? 2.772 -11.180 -3.894 1.00 94.75 92 ILE A O 1
ATOM 691 N N . ALA A 1 93 ? 1.759 -9.423 -2.919 1.00 93.94 93 ALA A N 1
ATOM 692 C CA . ALA A 1 93 ? 2.170 -8.448 -3.923 1.00 93.94 93 ALA A CA 1
ATOM 693 C C . ALA A 1 93 ? 3.700 -8.341 -4.013 1.00 93.94 93 ALA A C 1
ATOM 695 O O . ALA A 1 93 ? 4.265 -8.425 -5.102 1.00 93.94 93 ALA A O 1
ATOM 696 N N . GLY A 1 94 ? 4.377 -8.242 -2.867 1.00 92.62 94 GLY A N 1
ATOM 697 C CA . GLY A 1 94 ? 5.835 -8.195 -2.785 1.00 92.62 94 GLY A CA 1
ATOM 698 C C . GLY A 1 94 ? 6.507 -9.478 -3.280 1.00 92.62 94 GLY A C 1
ATOM 699 O O . GLY A 1 94 ? 7.472 -9.406 -4.038 1.00 92.62 94 GLY A O 1
ATOM 700 N N . ALA A 1 95 ? 5.983 -10.652 -2.914 1.00 92.56 95 ALA A N 1
ATOM 701 C CA . ALA A 1 95 ? 6.492 -11.940 -3.389 1.00 92.56 95 ALA A CA 1
ATOM 702 C C . ALA A 1 95 ? 6.304 -12.111 -4.906 1.00 92.56 95 ALA A C 1
ATOM 704 O O . ALA A 1 95 ? 7.226 -12.552 -5.600 1.00 92.56 95 ALA A O 1
ATOM 705 N N . GLY A 1 96 ? 5.136 -11.718 -5.426 1.00 89.88 96 GLY A N 1
ATOM 706 C CA . GLY A 1 96 ? 4.848 -11.694 -6.858 1.00 89.88 96 GLY A CA 1
ATOM 707 C C . GLY A 1 96 ? 5.787 -10.751 -7.606 1.00 89.88 96 GLY A C 1
ATOM 708 O O . GLY A 1 96 ? 6.410 -11.162 -8.580 1.00 89.88 96 GLY A O 1
ATOM 709 N N . GLY A 1 97 ? 5.977 -9.527 -7.106 1.00 87.81 97 GLY A N 1
ATOM 710 C CA . GLY A 1 97 ? 6.895 -8.549 -7.693 1.00 87.81 97 GLY A CA 1
ATOM 711 C C . GLY A 1 97 ? 8.343 -9.037 -7.706 1.00 87.81 97 GLY A C 1
ATOM 712 O O . GLY A 1 97 ? 8.983 -9.037 -8.754 1.00 87.81 97 GLY A O 1
ATOM 713 N N . LEU A 1 98 ? 8.852 -9.533 -6.574 1.00 90.12 98 LEU A N 1
ATOM 714 C CA . LEU A 1 98 ? 10.223 -10.044 -6.476 1.00 90.12 98 LEU A CA 1
ATOM 715 C C . LEU A 1 98 ? 10.472 -11.198 -7.458 1.00 90.12 98 LEU A C 1
ATOM 717 O O . LEU A 1 98 ? 11.509 -11.246 -8.118 1.00 90.12 98 LEU A O 1
ATOM 721 N N . THR A 1 99 ? 9.504 -12.109 -7.581 1.00 90.69 99 THR A N 1
ATOM 722 C CA . THR A 1 99 ? 9.621 -13.264 -8.478 1.00 90.69 99 THR A CA 1
ATOM 723 C C . THR A 1 99 ? 9.482 -12.855 -9.943 1.00 90.69 99 THR A C 1
ATOM 725 O O . THR A 1 99 ? 10.228 -13.354 -10.786 1.00 90.69 99 THR A O 1
ATOM 728 N N . PHE A 1 100 ? 8.596 -11.903 -10.255 1.00 87.00 100 PHE A N 1
ATOM 729 C CA . PHE A 1 100 ? 8.477 -11.312 -11.588 1.00 87.00 100 PHE A CA 1
ATOM 730 C C . PHE A 1 100 ? 9.796 -10.674 -12.032 1.00 87.00 100 PHE A C 1
ATOM 732 O O . PHE A 1 100 ? 10.291 -10.996 -13.105 1.00 87.00 100 PHE A O 1
ATOM 739 N N . TYR A 1 101 ? 10.425 -9.847 -11.195 1.00 83.31 101 TYR A N 1
ATOM 740 C CA . TYR A 1 101 ? 11.709 -9.230 -11.545 1.00 83.31 101 TYR A CA 1
ATOM 741 C C . TYR A 1 101 ? 12.874 -10.229 -11.615 1.00 83.31 101 TYR A C 1
ATOM 743 O O . TYR A 1 101 ? 13.859 -9.961 -12.297 1.00 83.31 101 TYR A O 1
ATOM 751 N N . GLY A 1 102 ? 12.770 -11.382 -10.946 1.00 85.06 102 GLY A N 1
ATOM 752 C CA . GLY A 1 102 ? 13.776 -12.446 -11.012 1.00 85.06 102 GLY A CA 1
ATOM 753 C C . GLY A 1 102 ? 13.633 -13.402 -12.203 1.00 85.06 102 GLY A C 1
ATOM 754 O O . GLY A 1 102 ? 14.629 -13.972 -12.641 1.00 85.06 102 GLY A O 1
ATOM 755 N N . THR A 1 103 ? 12.417 -13.600 -12.722 1.00 87.50 103 THR A N 1
ATOM 756 C CA . THR A 1 103 ? 12.119 -14.625 -13.748 1.00 87.50 103 THR A CA 1
ATOM 757 C C . THR A 1 103 ? 11.547 -14.066 -15.047 1.00 87.50 103 THR A C 1
ATOM 759 O O . THR A 1 103 ? 11.591 -14.745 -16.068 1.00 87.50 103 THR A O 1
ATOM 762 N N . LEU A 1 104 ? 11.016 -12.841 -15.014 1.00 81.12 104 LEU A N 1
ATOM 763 C CA . LEU A 1 104 ? 10.267 -12.192 -16.092 1.00 81.12 104 LEU A CA 1
ATOM 764 C C . LEU A 1 104 ? 9.036 -12.991 -16.566 1.00 81.12 104 LEU A C 1
ATOM 766 O O . LEU A 1 104 ? 8.540 -12.757 -17.667 1.00 81.12 104 LEU A O 1
ATOM 770 N N . ASP A 1 105 ? 8.510 -13.909 -15.741 1.00 84.12 105 ASP A N 1
ATOM 771 C CA . ASP A 1 105 ? 7.294 -14.671 -16.051 1.00 84.12 105 ASP A CA 1
ATOM 772 C C . ASP A 1 105 ? 6.032 -13.827 -15.755 1.00 84.12 105 ASP A C 1
ATOM 774 O O . ASP A 1 105 ? 5.796 -13.447 -14.598 1.00 84.12 105 ASP A O 1
ATOM 778 N N . PRO A 1 106 ? 5.182 -13.554 -16.767 1.00 82.50 106 PRO A N 1
ATOM 779 C CA . PRO A 1 106 ? 3.961 -12.760 -16.616 1.00 82.50 106 PRO A CA 1
ATOM 780 C C . PRO A 1 106 ? 2.994 -13.272 -15.540 1.00 82.50 106 PRO A C 1
ATOM 782 O O . PRO A 1 106 ? 2.238 -12.486 -14.967 1.00 82.50 106 PRO A O 1
ATOM 785 N N . SER A 1 107 ? 3.022 -14.568 -15.222 1.00 87.38 107 SER A N 1
ATOM 786 C CA . SER A 1 107 ? 2.178 -15.189 -14.195 1.00 87.38 107 SER A CA 1
ATOM 787 C C . SER A 1 107 ? 2.396 -14.558 -12.815 1.00 87.38 107 SER A C 1
ATOM 789 O O . SER A 1 107 ? 1.445 -14.362 -12.054 1.00 87.38 107 SER A O 1
ATOM 791 N N . PHE A 1 108 ? 3.635 -14.167 -12.498 1.00 87.38 108 PHE A N 1
ATOM 792 C CA . PHE A 1 108 ? 3.947 -13.495 -11.235 1.00 87.38 108 PHE A CA 1
ATOM 793 C C . PHE A 1 108 ? 3.500 -12.031 -11.216 1.00 87.38 108 PHE A C 1
ATOM 795 O O . PHE A 1 108 ? 3.169 -11.514 -10.149 1.00 87.38 108 PHE A O 1
ATOM 802 N N . SER A 1 109 ? 3.386 -11.385 -12.381 1.00 84.50 109 SER A N 1
ATOM 803 C CA . SER A 1 109 ? 2.779 -10.052 -12.492 1.00 84.50 109 SER A CA 1
ATOM 804 C C . SER A 1 109 ? 1.278 -10.095 -12.175 1.00 84.50 109 SER A C 1
ATOM 806 O O . SER A 1 109 ? 0.769 -9.252 -11.433 1.00 84.50 109 SER A O 1
ATOM 808 N N . PHE A 1 110 ? 0.570 -11.147 -12.609 1.00 86.56 110 PHE A N 1
ATOM 809 C CA . PHE A 1 110 ? -0.818 -11.377 -12.190 1.00 86.56 110 PHE A CA 1
ATOM 810 C C . PHE A 1 110 ? -0.934 -11.594 -10.680 1.00 86.56 110 PHE A C 1
ATOM 812 O O . PHE A 1 110 ? -1.787 -10.978 -10.040 1.00 86.56 110 PHE A O 1
ATOM 819 N N . MET A 1 111 ? -0.052 -12.405 -10.091 1.00 89.31 111 MET A N 1
ATOM 820 C CA . MET A 1 111 ? -0.015 -12.611 -8.639 1.00 89.31 111 MET A CA 1
ATOM 821 C C . MET A 1 111 ? 0.225 -11.296 -7.880 1.00 89.31 111 MET A C 1
ATOM 823 O O . MET A 1 111 ? -0.472 -11.015 -6.904 1.00 89.31 111 MET A O 1
ATOM 827 N N . MET A 1 112 ? 1.148 -10.461 -8.368 1.00 91.94 112 MET A N 1
ATOM 828 C CA . MET A 1 112 ? 1.411 -9.129 -7.824 1.00 91.94 112 MET A CA 1
ATOM 829 C C . MET A 1 112 ? 0.161 -8.239 -7.874 1.00 91.94 112 MET A C 1
ATOM 831 O O . MET A 1 112 ? -0.222 -7.646 -6.866 1.00 91.94 112 MET A O 1
ATOM 835 N N . SER A 1 113 ? -0.512 -8.194 -9.028 1.00 89.31 113 SER A N 1
ATOM 836 C CA . SER A 1 113 ? -1.728 -7.396 -9.219 1.00 89.31 113 SER A CA 1
ATOM 837 C C . SER A 1 113 ? -2.874 -7.835 -8.300 1.00 89.31 113 SER A C 1
ATOM 839 O O . SER A 1 113 ? -3.556 -6.992 -7.717 1.00 89.31 113 SER A O 1
ATOM 841 N N . LEU A 1 114 ? -3.043 -9.147 -8.101 1.00 91.75 114 LEU A N 1
ATOM 842 C CA . LEU A 1 114 ? -4.055 -9.709 -7.209 1.00 91.75 114 LEU A CA 1
ATOM 843 C C . LEU A 1 114 ? -3.776 -9.334 -5.746 1.00 91.75 114 LEU A C 1
ATOM 845 O O . LEU A 1 114 ? -4.703 -9.013 -5.003 1.00 91.75 114 LEU A O 1
ATOM 849 N N . GLY A 1 115 ? -2.498 -9.322 -5.352 1.00 94.00 115 GLY A N 1
ATOM 850 C CA . GLY A 1 115 ? -2.058 -8.829 -4.050 1.00 94.00 115 GLY A CA 1
ATOM 851 C C . GLY A 1 115 ? -2.425 -7.359 -3.839 1.00 94.00 115 GLY A C 1
ATOM 852 O O . GLY A 1 115 ? -3.114 -7.034 -2.875 1.00 94.00 115 GLY A O 1
ATOM 853 N N . PHE A 1 116 ? -2.061 -6.468 -4.767 1.00 93.56 116 PHE A N 1
ATOM 854 C CA . PHE A 1 116 ? -2.421 -5.047 -4.653 1.00 93.56 116 PHE A CA 1
ATOM 855 C C . PHE A 1 116 ? -3.934 -4.811 -4.648 1.00 93.56 116 PHE A C 1
ATOM 857 O O . PHE A 1 116 ? -4.421 -3.975 -3.889 1.00 93.56 116 PHE A O 1
ATOM 864 N N . PHE A 1 117 ? -4.695 -5.573 -5.435 1.00 93.81 117 PHE A N 1
ATOM 865 C CA . PHE A 1 117 ? -6.153 -5.495 -5.445 1.00 93.81 117 PHE A CA 1
ATOM 866 C C . PHE A 1 117 ? -6.757 -5.897 -4.093 1.00 93.81 117 PHE A C 1
ATOM 868 O O . PHE A 1 117 ? -7.563 -5.157 -3.530 1.00 93.81 117 PHE A O 1
ATOM 875 N N . GLY A 1 118 ? -6.332 -7.029 -3.524 1.00 94.12 118 GLY A N 1
ATOM 876 C CA . GLY A 1 118 ? -6.784 -7.464 -2.201 1.00 94.12 118 GLY A CA 1
ATOM 877 C C . GLY A 1 118 ? -6.416 -6.472 -1.092 1.00 94.12 118 GLY A C 1
ATOM 878 O O . GLY A 1 118 ? -7.241 -6.182 -0.221 1.00 94.12 118 GLY A O 1
ATOM 879 N N . ALA A 1 119 ? -5.217 -5.885 -1.161 1.00 95.62 119 ALA A N 1
ATOM 880 C CA . ALA A 1 119 ? -4.788 -4.821 -0.257 1.00 95.62 119 ALA A CA 1
ATOM 881 C C . ALA A 1 119 ? -5.710 -3.594 -0.363 1.00 95.62 119 ALA A C 1
ATOM 883 O O . ALA A 1 119 ? -6.186 -3.092 0.657 1.00 95.62 119 ALA A O 1
ATOM 884 N N . TYR A 1 120 ? -6.052 -3.178 -1.586 1.00 94.56 120 TYR A N 1
ATOM 885 C CA . TYR A 1 120 ? -6.971 -2.066 -1.834 1.00 94.56 120 TYR A CA 1
ATOM 886 C C . TYR A 1 120 ? -8.345 -2.307 -1.206 1.00 94.56 120 TYR A C 1
ATOM 888 O O . TYR A 1 120 ? -8.862 -1.446 -0.496 1.00 94.56 120 TYR A O 1
ATOM 896 N N . PHE A 1 121 ? -8.909 -3.505 -1.381 1.00 94.94 121 PHE A N 1
ATOM 897 C CA . PHE A 1 121 ? -10.182 -3.880 -0.757 1.00 94.94 121 PHE A CA 1
ATOM 898 C C . PHE A 1 121 ? -10.142 -3.787 0.768 1.00 94.94 121 PHE A C 1
ATOM 900 O O . PHE A 1 121 ? -11.084 -3.280 1.376 1.00 94.94 121 PHE A O 1
ATOM 907 N N . CYS A 1 122 ? -9.053 -4.238 1.392 1.00 94.25 122 CYS A N 1
ATOM 908 C CA . CYS A 1 122 ? -8.907 -4.161 2.844 1.00 94.25 122 CYS A CA 1
ATOM 909 C C . CYS A 1 122 ? -8.862 -2.707 3.324 1.00 94.25 122 CYS A C 1
ATOM 911 O O . CYS A 1 122 ? -9.525 -2.361 4.300 1.00 94.25 122 CYS A O 1
ATOM 913 N N . VAL A 1 123 ? -8.127 -1.844 2.622 1.00 93.69 123 VAL A N 1
ATOM 914 C CA . VAL A 1 123 ? -7.990 -0.419 2.960 1.00 93.69 123 VAL A CA 1
ATOM 915 C C . VAL A 1 123 ? -9.306 0.337 2.789 1.00 93.69 123 VAL A C 1
ATOM 917 O O . VAL A 1 123 ? -9.693 1.103 3.668 1.00 93.69 123 VAL A O 1
ATOM 920 N N . ILE A 1 124 ? -10.047 0.077 1.711 1.00 93.06 124 ILE A N 1
ATOM 921 C CA . ILE A 1 124 ? -11.395 0.630 1.542 1.00 93.06 124 ILE A CA 1
ATOM 922 C C . ILE A 1 124 ? -12.329 0.119 2.649 1.00 93.06 124 ILE A C 1
ATOM 924 O O . ILE A 1 124 ? -13.084 0.901 3.224 1.00 93.06 124 ILE A O 1
ATOM 928 N N . GLY A 1 125 ? -12.229 -1.161 3.019 1.00 89.88 125 GLY A N 1
ATOM 929 C CA . GLY A 1 125 ? -12.955 -1.731 4.156 1.00 89.88 125 GLY A CA 1
ATOM 930 C C . GLY A 1 125 ? -12.671 -1.010 5.478 1.00 89.88 125 GLY A C 1
ATOM 931 O O . GLY A 1 125 ? -13.603 -0.745 6.233 1.00 89.88 125 GLY A O 1
ATOM 932 N N . TYR A 1 126 ? -11.415 -0.622 5.734 1.00 89.62 126 TYR A N 1
ATOM 933 C CA . TYR A 1 126 ? -11.065 0.221 6.883 1.00 89.62 126 TYR A CA 1
ATOM 934 C C . TYR A 1 126 ? -11.791 1.561 6.859 1.00 89.62 126 TYR A C 1
ATOM 936 O O . TYR A 1 126 ? -12.352 1.957 7.878 1.00 89.62 126 TYR A O 1
ATOM 944 N N . LEU A 1 127 ? -11.787 2.252 5.717 1.00 89.44 127 LEU A N 1
ATOM 945 C CA . LEU A 1 127 ? -12.425 3.562 5.590 1.00 89.44 127 LEU A CA 1
ATOM 946 C C . LEU A 1 127 ? -13.927 3.474 5.867 1.00 89.44 127 LEU A C 1
ATOM 948 O O . LEU A 1 127 ? -14.429 4.224 6.691 1.00 89.44 127 LEU A O 1
ATOM 952 N N . PHE A 1 128 ? -14.632 2.516 5.264 1.00 88.50 128 PHE A N 1
ATOM 953 C CA . PHE A 1 128 ? -16.074 2.365 5.486 1.00 88.50 128 PHE A CA 1
ATOM 954 C C . PHE A 1 128 ? -16.444 1.903 6.898 1.00 88.50 128 PHE A C 1
ATOM 956 O O . PHE A 1 128 ? -17.525 2.232 7.367 1.00 88.50 128 PHE A O 1
ATOM 963 N N . TYR 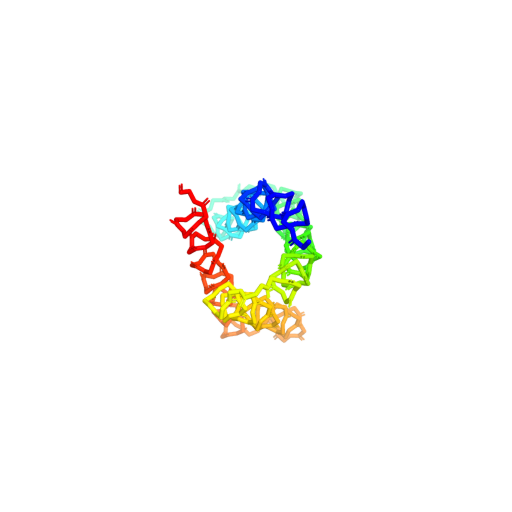A 1 129 ? -15.586 1.129 7.565 1.00 85.25 129 TYR A N 1
ATOM 964 C CA . TYR A 1 129 ? -15.866 0.648 8.9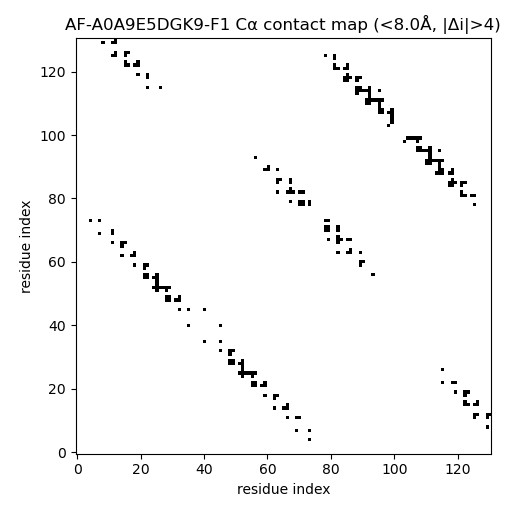20 1.00 85.25 129 TYR A CA 1
ATOM 965 C C . TYR A 1 129 ? -15.567 1.692 10.007 1.00 85.25 129 TYR A C 1
ATOM 967 O O . TYR A 1 129 ? -16.092 1.594 11.112 1.00 85.25 129 TYR A O 1
ATOM 975 N N . THR A 1 130 ? -14.683 2.655 9.725 1.00 78.81 130 THR A N 1
ATOM 976 C CA . THR A 1 130 ? -14.218 3.649 10.712 1.00 78.81 130 THR A CA 1
ATOM 977 C C . THR A 1 130 ? -14.869 5.029 10.581 1.00 78.81 130 THR A C 1
ATOM 979 O O . THR A 1 130 ? -14.646 5.862 11.460 1.00 78.81 130 THR A O 1
ATOM 982 N N . ILE A 1 131 ? -15.660 5.262 9.524 1.00 71.31 131 ILE A N 1
ATOM 983 C CA . ILE A 1 131 ? -16.545 6.432 9.337 1.00 71.31 131 ILE A CA 1
ATOM 984 C C . ILE A 1 131 ? -17.888 6.171 10.023 1.00 71.31 131 ILE A C 1
ATOM 986 O O . ILE A 1 131 ? -18.378 7.102 10.700 1.00 71.31 131 ILE A O 1
#

Radius of gyration: 16.37 Å; Cα contacts (8 Å, |Δi|>4): 141; chains: 1; bounding box: 30×24×58 Å

pLDDT: mean 85.35, std 11.13, range [48.34, 97.0]

Solvent-accessible surface area (backbone atoms only — not comparable to full-atom values): 6558 Å² total; per-residue (Å²): 132,64,73,66,55,56,58,49,55,66,43,49,43,53,50,29,52,53,37,48,52,25,49,49,47,20,48,54,23,52,50,52,51,56,46,49,82,78,42,92,68,59,74,67,58,51,53,50,30,50,51,48,18,52,52,24,48,52,51,28,52,54,43,37,50,51,46,24,55,56,23,63,74,46,92,50,66,66,51,31,50,39,19,53,49,25,41,50,18,44,49,41,17,52,53,16,45,56,49,20,78,73,68,72,45,68,70,27,49,52,44,16,51,52,10,50,50,49,23,50,54,29,33,52,49,46,39,69,74,61,109

Nearest PDB structures (foldseek):
  8tn1-assembly1_B  TM=6.523E-01  e=1.273E-01  synthetic construct
  6s1a-assembly1_B  TM=5.204E-01  e=4.766E-01  Pseudomonas putida KT2440
  6s37-assembly1_B  TM=4.626E-01  e=4.766E-01  Pseudomonas putida KT2440
  6s18-assembly1_B  TM=4.392E-01  e=3.514E-01  Pseudomonas putida KT2440
  3ajm-assembly1_B  TM=3.960E-01  e=1.385E+00  Homo sapiens

Mean predicted aligned error: 5.97 Å